Protein AF-A0A6P5JX13-F1 (afdb_monomer_lite)

F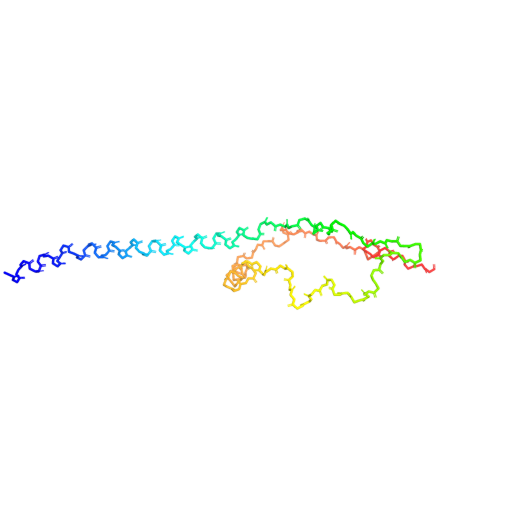oldseek 3Di:
DVVVVVVVVVVVVVVVVVVVVVVVVVVVVVVVVVVVVVQVVQPDDDPDDDDDPQQADDDPVRNSPDPPPPPVVDPVVDPPDDDDPCRDDPNVVVVVVCCVVVPDDPCVVPNDDDDDDVCVVPVDDPPD

Sequence (128 aa):
MEQEKQQLALEREPEKLQEKWELQEKKRLLWELEKRKKNLVCSSYEMTPQDPAGGPKNSYDNYGMDLHSDDSTDDENQPRKPTPAWASGSQLSQAIIRQYYMSPDIDQLFGTIPSQRLEDIFDKSELH

InterPro domains:
  IPR005635 Inner centromere protein, ARK-binding domain [PF03941] (66-122)

pLDDT: mean 75.37, std 16.35, range [45.75, 97.25]

Secondary structure (DSSP, 8-state):
-HHHHHHHHHHHHHHHHHHHHHHHHHHHHHHHHHHHHHHHTTS----SPPPPS-----BTTB-S-------TTS-TTS-SSPPPGGGSHHHHHHHHHHHHHS---HHHHH-PPPPPPHHHHH------

Structure (mmCIF, N/CA/C/O backbone):
data_AF-A0A6P5JX13-F1
#
_entry.id   AF-A0A6P5JX13-F1
#
loop_
_atom_site.group_PDB
_atom_site.id
_atom_site.type_symbol
_atom_site.label_atom_id
_atom_site.label_alt_id
_atom_site.label_comp_id
_atom_site.label_asym_id
_atom_site.label_entity_id
_atom_site.label_seq_id
_atom_site.pdbx_PDB_ins_code
_atom_site.Cartn_x
_atom_site.Cartn_y
_atom_site.Cartn_z
_atom_site.occupancy
_atom_site.B_iso_or_equiv
_atom_site.auth_seq_id
_atom_site.auth_comp_id
_atom_site.auth_asym_id
_atom_site.auth_atom_id
_atom_site.pdbx_PDB_model_num
ATOM 1 N N . MET A 1 1 ? -41.900 19.718 45.915 1.00 62.50 1 MET A N 1
ATOM 2 C CA . MET A 1 1 ? -40.439 19.845 45.707 1.00 62.50 1 MET A CA 1
ATOM 3 C C . MET A 1 1 ? -39.782 18.548 45.238 1.00 62.50 1 MET A C 1
ATOM 5 O O . MET A 1 1 ? -38.996 18.607 44.305 1.00 62.50 1 MET A O 1
ATOM 9 N N . GLU A 1 2 ? -40.070 17.384 45.832 1.00 70.94 2 GLU A N 1
ATOM 10 C CA . GLU A 1 2 ? -39.380 16.132 45.457 1.00 70.94 2 GLU A CA 1
ATOM 11 C C . GLU A 1 2 ? -39.884 15.502 44.145 1.00 70.94 2 GLU A C 1
ATOM 13 O O . GLU A 1 2 ? -39.075 15.118 43.307 1.00 70.94 2 GLU A O 1
ATOM 18 N N . GLN A 1 3 ? -41.199 15.511 43.895 1.00 71.06 3 GLN A N 1
ATOM 19 C CA . GLN A 1 3 ? -41.771 15.071 42.609 1.00 71.06 3 GLN A CA 1
ATOM 20 C C . GLN A 1 3 ? -41.316 15.926 41.417 1.00 71.06 3 GLN A C 1
ATOM 22 O O . GLN A 1 3 ? -41.061 15.401 40.340 1.00 71.06 3 GLN A O 1
ATOM 27 N N . GLU A 1 4 ? -41.169 17.234 41.615 1.00 72.12 4 GLU A N 1
ATOM 28 C CA . GLU A 1 4 ? -40.726 18.178 40.580 1.00 72.12 4 GLU A CA 1
ATOM 29 C C . GLU A 1 4 ? -39.266 17.923 40.170 1.00 72.12 4 GLU A C 1
ATOM 31 O O . GLU A 1 4 ? -38.928 17.944 38.990 1.00 72.12 4 GLU A O 1
ATOM 36 N N . LYS A 1 5 ? -38.402 17.578 41.139 1.00 74.19 5 LYS A N 1
ATOM 37 C CA . LYS A 1 5 ? -37.015 17.172 40.868 1.00 74.19 5 LYS A CA 1
ATOM 38 C C . LYS A 1 5 ? -36.927 15.852 40.102 1.00 74.19 5 LYS A C 1
ATOM 40 O O . LYS A 1 5 ? -36.031 15.705 39.277 1.00 74.19 5 LYS A O 1
ATOM 45 N N . GLN A 1 6 ? -37.827 14.905 40.372 1.00 74.62 6 GLN A N 1
ATOM 46 C CA . GLN A 1 6 ? -37.869 13.624 39.660 1.00 74.62 6 GLN A CA 1
ATOM 47 C C . GLN A 1 6 ? -38.327 13.798 38.204 1.00 74.62 6 GLN A C 1
ATOM 49 O O . GLN A 1 6 ? -37.740 13.188 37.315 1.00 74.62 6 GLN A O 1
ATOM 54 N N . GLN A 1 7 ? -39.302 14.676 37.947 1.00 74.06 7 GLN A N 1
ATOM 55 C CA . GLN A 1 7 ? -39.746 15.003 36.585 1.00 74.06 7 GLN A CA 1
ATOM 56 C C . GLN A 1 7 ? -38.652 15.725 35.784 1.00 74.06 7 GLN A C 1
ATOM 58 O O . GLN A 1 7 ? -38.339 15.317 34.669 1.00 74.06 7 GLN A O 1
ATOM 63 N N . LEU A 1 8 ? -37.977 16.706 36.392 1.00 77.62 8 LEU A N 1
ATOM 64 C CA . LEU A 1 8 ? -36.866 17.424 35.757 1.00 77.62 8 LEU A CA 1
ATOM 65 C C . LEU A 1 8 ? -35.652 16.519 35.472 1.00 77.62 8 LEU A C 1
ATOM 67 O O . LEU A 1 8 ? -34.920 16.727 34.506 1.00 77.62 8 LEU A O 1
ATOM 71 N N . ALA A 1 9 ? -35.401 15.518 36.322 1.00 75.75 9 ALA A N 1
ATOM 72 C CA . ALA A 1 9 ? -34.343 14.539 36.085 1.00 75.75 9 ALA A CA 1
ATOM 73 C C . ALA A 1 9 ? -34.679 13.625 34.900 1.00 75.75 9 ALA A C 1
ATOM 75 O O . ALA A 1 9 ? -33.789 13.319 34.112 1.00 75.75 9 ALA A O 1
ATOM 76 N N . LEU A 1 10 ? -35.952 13.245 34.750 1.00 78.62 10 LEU A N 1
ATOM 77 C CA . LEU A 1 10 ? -36.425 12.394 33.662 1.00 78.62 10 LEU A CA 1
ATOM 78 C C . LEU A 1 10 ? -36.327 13.087 32.294 1.00 78.62 10 LEU A C 1
ATOM 80 O O . LEU A 1 10 ? -35.933 12.442 31.328 1.00 78.62 10 LEU A O 1
ATOM 84 N N . GLU A 1 11 ? -36.609 14.391 32.217 1.00 77.06 11 GLU A N 1
ATOM 85 C CA . GLU A 1 11 ? -36.439 15.182 30.984 1.00 77.06 11 GLU A CA 1
ATOM 86 C C . GLU A 1 11 ? -34.970 15.418 30.606 1.00 77.06 11 GLU A C 1
ATOM 88 O O . GLU A 1 11 ? -34.646 15.512 29.426 1.00 77.06 11 GLU A O 1
ATOM 93 N N . ARG A 1 12 ? -34.053 15.455 31.581 1.00 79.25 12 ARG A N 1
ATOM 94 C CA . ARG A 1 12 ? -32.623 15.708 31.325 1.00 79.25 12 ARG A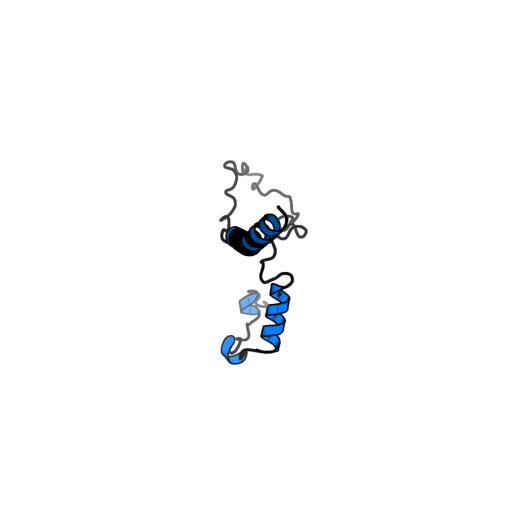 CA 1
ATOM 95 C C . ARG A 1 12 ? -31.855 14.461 30.869 1.00 79.25 12 ARG A C 1
ATOM 97 O O . ARG A 1 12 ? -30.781 14.575 30.283 1.00 79.25 12 ARG A O 1
ATOM 104 N N . GLU A 1 13 ? -32.355 13.262 31.157 1.00 82.44 13 GLU A N 1
ATOM 105 C CA . GLU A 1 13 ? -31.731 12.005 30.722 1.00 82.44 13 GLU A CA 1
ATOM 106 C C . GLU A 1 13 ? -31.657 11.830 29.190 1.00 82.44 13 GLU A C 1
ATOM 108 O O . GLU A 1 13 ? -30.567 11.513 28.702 1.00 82.44 13 GLU A O 1
ATOM 113 N N . PRO A 1 1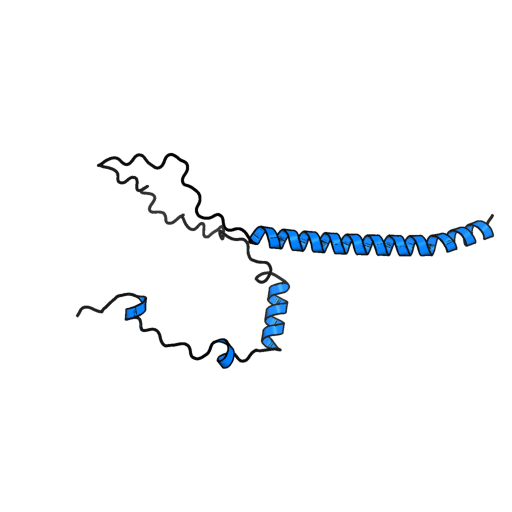4 ? -32.724 12.063 28.398 1.00 80.06 14 PRO A N 1
ATOM 114 C CA . PRO A 1 14 ? -32.629 11.979 26.941 1.00 80.06 14 PRO A CA 1
ATOM 115 C C . PRO A 1 14 ? -31.685 13.037 26.353 1.00 80.06 14 PRO A C 1
ATOM 117 O O . PRO A 1 14 ? -30.915 12.706 25.453 1.00 80.06 14 PRO A O 1
ATOM 120 N N . GLU A 1 15 ? -31.655 14.259 26.901 1.00 83.06 15 GLU A N 1
ATOM 121 C CA . GLU A 1 15 ? -30.715 15.307 26.467 1.00 83.06 15 GLU A CA 1
ATOM 122 C C . GLU A 1 15 ? -29.257 14.893 26.685 1.00 83.06 15 GLU A C 1
ATOM 124 O O . GLU A 1 15 ? -28.444 14.979 25.767 1.00 83.06 15 GLU A O 1
ATOM 129 N N . LYS A 1 16 ? -28.918 14.357 27.866 1.00 85.62 16 LYS A N 1
ATOM 130 C CA . LYS A 1 16 ? -27.558 13.863 28.147 1.00 85.62 16 LYS A CA 1
ATOM 131 C C . LYS A 1 16 ? -27.152 12.721 27.223 1.00 85.62 16 LYS A C 1
ATOM 133 O O . LYS A 1 16 ? -25.986 12.620 26.845 1.00 85.62 16 LYS A O 1
ATOM 138 N N . LEU A 1 17 ? -28.082 11.820 26.902 1.00 82.69 17 LEU A N 1
ATOM 139 C CA . LEU A 1 17 ? -27.817 10.721 25.976 1.00 82.69 17 LEU A CA 1
ATOM 140 C C . LEU A 1 17 ? -27.545 11.259 24.572 1.00 82.69 17 LEU A C 1
ATOM 142 O O . LEU A 1 17 ? -26.583 10.829 23.937 1.00 82.69 17 LEU A O 1
ATOM 146 N N . GLN A 1 18 ? -28.343 12.222 24.120 1.00 85.81 18 GLN A N 1
ATOM 147 C CA . GLN A 1 18 ? -28.198 12.853 22.815 1.00 85.81 18 GLN A CA 1
ATOM 148 C C . GLN A 1 18 ? -26.880 13.632 22.703 1.00 85.81 18 GLN A C 1
ATOM 150 O O . GLN A 1 18 ? -26.121 13.428 21.759 1.00 85.81 18 GLN A O 1
ATOM 155 N N . GLU A 1 19 ? -26.531 14.416 23.720 1.00 89.62 19 GLU A N 1
ATOM 156 C CA . GLU A 1 19 ? -25.275 15.169 23.779 1.00 89.62 19 GLU A CA 1
ATOM 157 C C . GLU A 1 19 ? -24.050 14.234 23.783 1.00 89.62 19 GLU A C 1
ATOM 159 O O . GLU A 1 19 ? -23.034 14.490 23.131 1.00 89.62 19 GLU A O 1
ATOM 164 N N . LYS A 1 20 ? -24.158 13.083 24.457 1.00 88.69 20 LYS A N 1
ATOM 165 C CA . LYS A 1 20 ? -23.112 12.052 24.473 1.00 8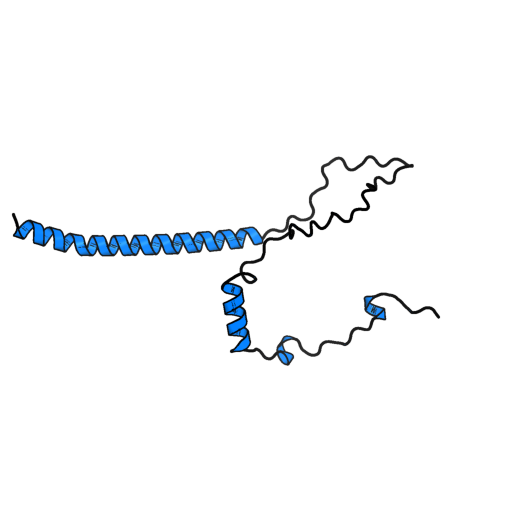8.69 20 LYS A CA 1
ATOM 166 C C . LYS A 1 20 ? -22.946 11.375 23.108 1.00 88.69 20 LYS A C 1
ATOM 168 O O . LYS A 1 20 ? -21.804 11.137 22.703 1.00 88.69 20 LYS A O 1
ATOM 173 N N . TRP A 1 21 ? -24.046 11.102 22.402 1.00 84.75 21 TRP A N 1
ATOM 174 C CA . TRP A 1 21 ? -24.029 10.604 21.022 1.00 84.75 21 TRP A CA 1
ATOM 175 C C . TRP A 1 21 ? -23.374 11.610 20.073 1.00 84.75 21 TRP A C 1
ATOM 177 O O . TRP A 1 21 ? -22.449 11.252 19.348 1.00 84.75 21 TRP A O 1
ATOM 187 N N . GLU A 1 22 ? -23.756 12.885 20.141 1.00 93.00 22 GLU A N 1
ATOM 188 C CA . GLU A 1 22 ? -23.160 13.945 19.320 1.00 93.00 22 GLU A CA 1
ATOM 189 C C . GLU A 1 22 ? -21.660 14.121 19.583 1.00 93.00 22 GLU A C 1
ATOM 191 O O . GLU A 1 22 ? -20.870 14.315 18.653 1.00 93.00 22 GLU A O 1
ATOM 196 N N . LEU A 1 23 ? -21.233 14.030 20.846 1.00 90.88 23 LEU A N 1
ATOM 197 C CA . LEU A 1 23 ? -19.821 14.112 21.210 1.00 90.88 23 LEU A CA 1
ATOM 198 C C . LEU A 1 23 ? -19.025 12.927 20.645 1.00 90.88 23 LEU A C 1
ATOM 200 O O . LEU A 1 23 ? -17.882 13.093 20.208 1.00 90.88 23 LEU A O 1
ATOM 204 N N . GLN A 1 24 ? -19.618 11.733 20.650 1.00 88.56 24 GLN A N 1
ATOM 205 C CA . GLN A 1 24 ? -19.021 10.537 20.064 1.00 88.56 24 GLN A CA 1
ATOM 206 C C . GLN A 1 24 ? -18.911 10.661 18.538 1.00 88.56 24 GLN A C 1
ATOM 208 O O . GLN A 1 24 ? -17.846 10.378 17.984 1.00 88.56 24 GLN A O 1
ATOM 213 N N . GLU A 1 25 ? -19.956 11.159 17.877 1.00 94.31 25 GLU A N 1
ATOM 214 C CA . GLU A 1 25 ? -19.983 11.432 16.436 1.00 94.31 25 GLU A CA 1
ATOM 215 C C . GLU A 1 25 ? -18.905 12.460 16.053 1.00 94.31 25 GLU A C 1
ATOM 217 O O . GLU A 1 25 ? -18.096 12.223 15.155 1.00 94.31 25 GLU A O 1
ATOM 222 N N . LYS A 1 26 ? -18.801 13.568 16.802 1.00 92.81 26 LYS A N 1
ATOM 223 C CA . LYS A 1 26 ? -17.762 14.594 16.605 1.00 92.81 26 LYS A CA 1
ATOM 224 C C . LYS A 1 26 ? -16.357 14.022 16.748 1.00 92.81 26 LYS A C 1
ATOM 226 O O . LYS A 1 26 ? -15.501 14.310 15.915 1.00 92.81 26 LYS A O 1
ATOM 231 N N . LYS A 1 27 ? -16.106 13.195 17.769 1.00 91.19 27 LYS A N 1
ATOM 232 C CA . LYS A 1 27 ? -14.803 12.531 17.953 1.00 91.19 27 LYS A CA 1
ATOM 233 C C . LYS A 1 27 ? -14.472 11.603 16.786 1.00 91.19 27 LYS A C 1
ATOM 235 O O . LYS A 1 27 ? -13.332 11.599 16.322 1.00 91.19 27 LYS A O 1
ATOM 240 N N . ARG A 1 28 ? -15.460 10.854 16.291 1.00 92.44 28 ARG A N 1
ATOM 241 C CA . ARG A 1 28 ? -15.308 9.973 15.126 1.00 92.44 28 ARG A CA 1
ATOM 242 C C . ARG A 1 28 ? -14.957 10.769 13.867 1.00 92.44 28 ARG A C 1
ATOM 244 O O . ARG A 1 28 ? -13.989 10.427 13.193 1.00 92.44 28 ARG A O 1
ATOM 251 N N . LEU A 1 29 ? -15.687 11.850 13.593 1.00 94.62 29 LEU A N 1
ATOM 252 C CA . LEU A 1 29 ? -15.436 12.729 12.446 1.00 94.62 29 LEU A CA 1
ATOM 253 C C . LEU A 1 29 ? -14.062 13.404 12.526 1.00 94.62 29 LEU A C 1
ATOM 255 O O . LEU A 1 29 ? -13.360 13.492 11.520 1.00 94.62 29 LEU A O 1
ATOM 259 N N . LEU A 1 30 ? -13.648 13.841 13.720 1.00 93.44 30 LEU A N 1
ATOM 260 C CA . LEU A 1 30 ? -12.334 14.448 13.938 1.00 93.44 30 LEU A CA 1
ATOM 261 C C . LEU A 1 30 ? -11.203 13.459 13.620 1.00 93.44 30 LEU A C 1
ATOM 263 O O . LEU A 1 30 ? -10.260 13.795 12.905 1.00 93.44 30 LEU A O 1
ATOM 267 N N . TRP A 1 31 ? -11.334 12.220 14.099 1.00 88.69 31 TRP A N 1
ATOM 268 C CA . TRP A 1 31 ? -10.375 11.150 13.833 1.00 88.69 31 TRP A CA 1
ATOM 269 C C . TRP A 1 31 ? -10.278 10.822 12.336 1.00 88.69 31 TRP A C 1
ATOM 271 O O . TRP A 1 31 ? -9.187 10.632 11.797 1.00 88.69 31 TRP A O 1
ATOM 281 N N . GLU A 1 32 ? -11.411 10.811 11.635 1.00 88.56 32 GLU A N 1
ATOM 282 C CA . GLU A 1 32 ? -11.472 10.543 10.197 1.00 88.56 32 GLU A CA 1
ATOM 283 C C . GLU A 1 32 ? -10.870 11.688 9.361 1.00 88.56 32 GLU A C 1
ATOM 285 O O . GLU A 1 32 ? -10.149 11.444 8.388 1.00 88.56 32 GLU A O 1
ATOM 290 N N . LEU A 1 33 ? -11.086 12.942 9.778 1.00 85.38 33 LEU A N 1
ATOM 291 C CA . LEU A 1 33 ? -10.444 14.122 9.196 1.00 85.38 33 LEU A CA 1
ATOM 292 C C . LEU A 1 33 ? -8.921 14.070 9.367 1.00 85.38 33 LEU A C 1
ATOM 294 O O . LEU A 1 33 ? -8.181 14.347 8.422 1.00 85.38 33 LEU A O 1
ATOM 298 N N . GLU A 1 34 ? -8.446 13.694 10.553 1.00 78.56 34 GLU A N 1
ATOM 299 C CA . GLU A 1 34 ? -7.017 13.600 10.840 1.00 78.56 34 GLU A CA 1
ATOM 300 C C . GLU A 1 34 ? -6.348 12.465 10.055 1.00 78.56 34 GLU A C 1
ATOM 302 O O . GLU A 1 34 ? -5.269 12.649 9.485 1.00 78.56 34 GLU A O 1
ATOM 307 N N . LYS A 1 35 ? -7.032 11.323 9.920 1.00 76.44 35 LYS A N 1
ATOM 308 C CA . LYS A 1 35 ? -6.617 10.228 9.036 1.00 76.44 35 LYS A CA 1
ATOM 309 C C . LYS A 1 35 ? -6.514 10.693 7.578 1.00 76.44 35 LYS A C 1
ATOM 311 O O . LYS A 1 35 ? -5.521 10.405 6.912 1.00 76.44 35 LYS A O 1
ATOM 316 N N . ARG A 1 36 ? -7.503 11.450 7.085 1.00 70.06 36 ARG A N 1
ATOM 317 C CA . ARG A 1 36 ? -7.504 12.000 5.718 1.00 70.06 36 ARG A CA 1
ATOM 318 C C . ARG A 1 36 ? -6.370 13.012 5.508 1.00 70.06 36 ARG A C 1
ATOM 320 O O . ARG A 1 36 ? -5.704 12.946 4.479 1.00 70.06 36 ARG A O 1
ATOM 327 N N . LYS A 1 37 ? -6.096 13.888 6.483 1.00 68.69 37 LYS A N 1
ATOM 328 C CA . LYS A 1 37 ? -4.954 14.822 6.440 1.00 68.69 37 LYS A CA 1
ATOM 329 C C . LYS A 1 37 ? -3.613 14.093 6.360 1.00 68.69 37 LYS A C 1
ATOM 331 O O . LYS A 1 37 ? -2.803 14.448 5.513 1.00 68.69 37 LYS A O 1
ATOM 336 N N . LYS A 1 38 ? -3.395 13.051 7.170 1.00 63.81 38 LYS A N 1
ATOM 337 C CA . LYS A 1 38 ? -2.158 12.245 7.118 1.00 63.81 38 LYS A CA 1
ATOM 338 C C . LYS A 1 38 ? -1.946 11.578 5.755 1.00 63.81 38 LYS A C 1
ATOM 340 O O . LYS A 1 38 ? -0.819 11.522 5.283 1.00 63.81 38 LYS A O 1
ATOM 345 N N . ASN A 1 39 ? -3.021 11.145 5.093 1.00 61.53 39 ASN A N 1
ATOM 346 C CA . ASN A 1 39 ? -2.937 10.587 3.740 1.00 61.53 39 ASN A CA 1
ATOM 347 C C . ASN A 1 39 ? -2.610 11.646 2.664 1.00 61.53 39 ASN A C 1
ATOM 349 O O . ASN A 1 39 ? -1.878 11.344 1.729 1.00 61.53 39 ASN A O 1
ATOM 353 N N . LEU A 1 40 ? -3.110 12.882 2.795 1.00 59.31 40 LEU A N 1
ATOM 354 C CA . LEU A 1 40 ? -2.843 13.982 1.851 1.00 59.31 40 LEU A CA 1
ATOM 355 C C . LEU A 1 40 ? -1.378 14.449 1.855 1.00 59.31 40 LEU A C 1
ATOM 357 O O . LEU A 1 40 ? -0.855 14.802 0.802 1.00 59.31 40 LEU A O 1
ATOM 361 N N . VAL A 1 41 ? -0.701 14.399 3.007 1.00 57.03 41 VAL A N 1
ATOM 362 C CA . VAL A 1 41 ? 0.721 14.784 3.147 1.00 57.03 41 VAL A CA 1
ATOM 363 C C . VAL A 1 41 ? 1.659 13.870 2.336 1.00 57.03 41 VAL A C 1
ATOM 365 O O . VAL A 1 41 ? 2.781 14.252 2.032 1.00 57.03 41 VAL A O 1
ATOM 368 N N . CYS A 1 42 ? 1.195 12.691 1.911 1.00 51.41 42 CYS A N 1
ATOM 369 C CA . CYS A 1 42 ? 1.969 11.735 1.113 1.00 51.41 42 CYS A CA 1
ATOM 370 C C . CYS A 1 42 ? 1.733 11.865 -0.412 1.00 51.41 42 CYS A C 1
ATOM 372 O O . CYS A 1 42 ? 2.227 11.047 -1.182 1.00 51.41 42 CYS A O 1
ATOM 374 N N . SER A 1 43 ? 0.964 12.863 -0.873 1.00 52.12 43 SER A N 1
ATOM 375 C CA . SER A 1 43 ? 0.571 12.980 -2.290 1.00 52.12 43 SER A CA 1
ATOM 376 C C . SER A 1 43 ? 1.461 13.897 -3.140 1.00 52.12 43 SER A C 1
ATOM 378 O O . SER A 1 43 ? 1.228 13.989 -4.346 1.00 52.12 43 SER A O 1
ATOM 380 N N . SER A 1 44 ? 2.448 14.586 -2.566 1.00 54.88 44 SER A N 1
ATOM 381 C CA . SER A 1 44 ? 3.309 15.504 -3.322 1.00 54.88 44 SER A CA 1
ATOM 382 C C . SER A 1 44 ? 4.773 15.097 -3.233 1.00 54.88 44 SER A C 1
ATOM 384 O O . SER A 1 44 ? 5.379 15.148 -2.166 1.00 54.88 44 SER A O 1
ATOM 386 N N . TYR A 1 45 ? 5.330 14.725 -4.381 1.00 57.22 45 TYR A N 1
ATOM 387 C CA . TYR A 1 45 ? 6.767 14.712 -4.609 1.00 57.22 45 TYR A CA 1
ATOM 388 C C . TYR A 1 45 ? 7.226 16.137 -4.904 1.00 57.22 45 TYR A C 1
ATOM 390 O O . TYR A 1 45 ? 6.655 16.799 -5.772 1.00 57.22 45 TYR A O 1
ATOM 398 N N . GLU A 1 46 ? 8.259 16.597 -4.208 1.00 54.53 46 GLU A N 1
ATOM 399 C CA . GLU A 1 46 ? 9.028 17.755 -4.648 1.00 54.53 46 GLU A CA 1
ATOM 400 C C . GLU A 1 46 ? 9.873 17.284 -5.841 1.00 54.53 46 GLU A C 1
ATOM 402 O O . GLU A 1 46 ? 10.704 16.382 -5.715 1.00 54.53 46 GLU A O 1
ATOM 407 N N . MET A 1 47 ? 9.572 17.794 -7.037 1.00 57.00 47 MET A N 1
ATOM 408 C CA . MET A 1 47 ? 10.381 17.529 -8.227 1.00 57.00 47 MET A CA 1
ATOM 409 C C . MET A 1 47 ? 11.713 18.227 -8.010 1.00 57.00 47 MET A C 1
ATOM 411 O O . MET A 1 47 ? 11.704 19.447 -8.057 1.00 57.00 47 MET A O 1
ATOM 415 N N . THR A 1 48 ? 12.770 17.451 -7.738 1.00 60.41 48 THR A N 1
ATOM 416 C CA . THR A 1 48 ? 14.192 17.833 -7.613 1.00 60.41 48 THR A CA 1
ATOM 417 C C . THR A 1 48 ? 14.427 19.182 -6.918 1.00 60.41 48 THR A C 1
ATOM 419 O O . THR A 1 48 ? 14.105 20.208 -7.516 1.00 60.41 48 THR A O 1
ATOM 422 N N . PRO A 1 49 ? 15.043 19.238 -5.717 1.00 52.25 49 PRO A N 1
ATOM 423 C CA . PRO A 1 49 ? 15.402 20.514 -5.099 1.00 52.25 49 PRO A CA 1
ATOM 424 C C . PRO A 1 49 ? 16.069 21.405 -6.149 1.00 52.25 49 PRO A C 1
ATOM 426 O O . PRO A 1 49 ? 17.059 20.995 -6.752 1.00 52.25 49 PRO A O 1
ATOM 429 N N . GLN A 1 50 ? 15.475 22.562 -6.458 1.00 52.03 50 GLN A N 1
ATOM 430 C CA . GLN A 1 50 ? 16.132 23.506 -7.351 1.00 52.03 50 GLN A CA 1
ATOM 431 C C . GLN A 1 50 ? 17.445 23.868 -6.673 1.00 52.03 50 GLN A C 1
ATOM 433 O O . GLN A 1 50 ? 17.421 24.384 -5.552 1.00 52.03 50 GLN A O 1
ATOM 438 N N . ASP A 1 51 ? 18.565 23.559 -7.331 1.00 50.12 51 ASP A N 1
ATOM 439 C CA . ASP A 1 51 ? 19.879 23.967 -6.856 1.00 50.12 51 ASP A CA 1
ATOM 440 C C . ASP A 1 51 ? 19.794 25.448 -6.465 1.00 50.12 51 ASP A C 1
ATOM 442 O O . ASP A 1 51 ? 19.268 26.252 -7.252 1.00 50.12 51 ASP A O 1
ATOM 446 N N . PRO A 1 52 ? 20.237 25.834 -5.253 1.00 52.66 52 PRO A N 1
ATOM 447 C CA . PRO A 1 52 ? 20.232 27.232 -4.861 1.00 52.66 52 PRO A CA 1
ATOM 448 C C . PRO A 1 52 ? 20.937 28.017 -5.964 1.00 52.66 52 PRO A C 1
ATOM 450 O O . PRO A 1 52 ? 22.039 27.655 -6.376 1.00 52.66 52 PRO A O 1
ATOM 453 N N . ALA A 1 53 ? 20.262 29.039 -6.497 1.00 45.75 53 ALA A N 1
ATOM 454 C CA . ALA A 1 53 ? 20.727 29.820 -7.637 1.00 45.75 53 ALA A CA 1
ATOM 455 C C . ALA A 1 53 ? 22.128 30.395 -7.355 1.00 45.75 53 ALA A C 1
ATOM 457 O O . ALA A 1 53 ? 22.276 31.442 -6.727 1.00 45.75 53 ALA A O 1
ATOM 458 N N . GLY A 1 54 ? 23.157 29.659 -7.775 1.00 53.28 54 GLY A N 1
ATOM 459 C CA . GLY A 1 54 ? 24.532 29.875 -7.336 1.00 53.28 54 GLY A CA 1
ATOM 460 C C . GLY A 1 54 ? 25.352 28.587 -7.270 1.00 53.28 54 GLY A C 1
ATOM 461 O O . GLY A 1 54 ? 26.108 28.413 -6.317 1.00 53.28 54 GLY A O 1
ATOM 462 N N . GLY A 1 55 ? 25.198 27.695 -8.260 1.00 53.97 55 GLY A N 1
ATOM 463 C CA . GLY A 1 55 ? 26.010 26.482 -8.386 1.00 53.97 55 GLY A CA 1
ATOM 464 C C . GLY A 1 55 ? 27.521 26.766 -8.315 1.00 53.97 55 GLY A C 1
ATOM 465 O O . GLY A 1 55 ? 27.951 27.909 -8.534 1.00 53.97 55 GLY A O 1
ATOM 466 N N . PRO A 1 56 ? 28.341 25.755 -7.978 1.00 54.81 56 PRO A N 1
ATOM 467 C CA . PRO A 1 56 ? 29.766 25.939 -7.739 1.00 54.81 56 PRO A CA 1
ATOM 468 C C . PRO A 1 56 ? 30.444 26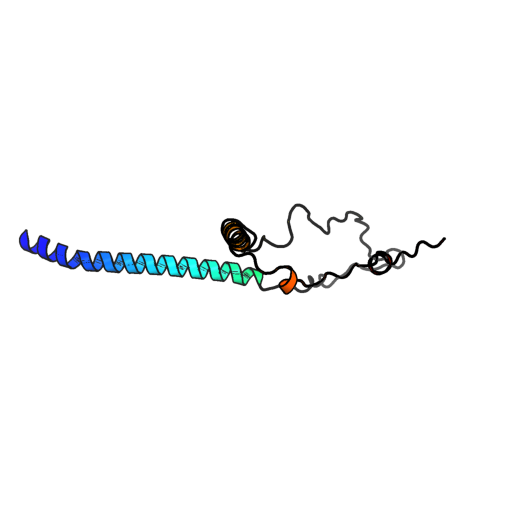.612 -8.940 1.00 54.81 56 PRO A C 1
ATOM 470 O O . PRO A 1 56 ? 30.182 26.301 -10.101 1.00 54.81 56 PRO A O 1
ATOM 473 N N . LYS A 1 57 ? 31.307 27.594 -8.662 1.00 55.56 57 LYS A N 1
ATOM 474 C CA . LYS A 1 57 ? 32.084 28.288 -9.696 1.00 55.56 57 LYS A CA 1
ATOM 475 C C . LYS A 1 57 ? 33.128 27.325 -10.254 1.00 55.56 57 LYS A C 1
ATOM 477 O O . LYS A 1 57 ? 34.194 27.158 -9.668 1.00 55.56 57 LYS A O 1
ATOM 482 N N . ASN A 1 58 ? 32.807 26.710 -11.384 1.00 52.66 58 ASN A N 1
ATOM 483 C CA . ASN A 1 58 ? 33.704 25.816 -12.107 1.00 52.66 58 ASN A CA 1
ATOM 484 C C . ASN A 1 58 ? 34.941 26.599 -12.581 1.00 52.66 58 ASN A C 1
ATOM 486 O O . ASN A 1 58 ? 34.818 27.583 -13.312 1.00 52.66 58 ASN A O 1
ATOM 490 N N . SER A 1 59 ? 36.129 26.178 -12.147 1.00 57.47 59 SER A N 1
ATOM 491 C CA . SER A 1 59 ? 37.420 26.653 -12.662 1.00 57.47 59 SER A CA 1
ATOM 492 C C . SER A 1 59 ? 37.963 25.608 -13.638 1.00 57.47 59 SER A C 1
ATOM 494 O O . SER A 1 59 ? 37.651 24.431 -13.493 1.00 57.47 59 SER A O 1
ATOM 496 N N . TYR A 1 60 ? 38.798 25.992 -14.606 1.00 59.41 60 TYR A N 1
ATOM 497 C CA . TYR A 1 60 ? 39.421 25.034 -15.537 1.00 59.41 60 TYR A CA 1
ATOM 498 C C . TYR A 1 60 ? 40.213 23.921 -14.823 1.00 59.41 60 TYR A C 1
ATOM 500 O O . TYR A 1 60 ? 40.295 22.814 -15.343 1.00 59.41 60 TYR A O 1
ATOM 508 N N . ASP A 1 61 ? 40.714 24.195 -13.614 1.00 59.84 61 ASP A N 1
ATOM 509 C CA . ASP A 1 61 ? 41.454 23.233 -12.783 1.00 59.84 61 ASP A CA 1
ATOM 510 C C . ASP A 1 61 ? 40.591 22.519 -11.732 1.00 59.84 61 ASP A C 1
ATOM 512 O O . ASP A 1 61 ? 41.086 21.674 -10.990 1.00 59.84 61 ASP A O 1
ATOM 516 N N . ASN A 1 62 ? 39.304 22.854 -11.628 1.00 57.94 62 ASN A N 1
ATOM 517 C CA . ASN A 1 62 ? 38.403 22.208 -10.685 1.00 57.94 62 ASN A CA 1
ATOM 518 C C . ASN A 1 62 ? 37.024 22.067 -11.318 1.00 57.94 62 ASN A C 1
ATOM 520 O O . ASN A 1 62 ? 36.283 23.048 -11.422 1.00 57.94 62 ASN A O 1
ATOM 524 N N . TYR A 1 63 ? 36.672 20.834 -11.686 1.00 58.94 63 TYR A N 1
ATOM 525 C CA . TYR A 1 63 ? 35.408 20.456 -12.328 1.00 58.94 63 TYR A CA 1
ATOM 526 C C . TYR A 1 63 ? 34.152 20.725 -11.476 1.00 58.94 63 TYR A C 1
ATOM 528 O O . TYR A 1 63 ? 33.104 20.157 -11.755 1.00 58.94 63 TYR A O 1
ATOM 536 N N . GLY A 1 64 ? 34.232 21.538 -10.417 1.00 56.56 64 GLY A N 1
ATOM 537 C CA . GLY A 1 64 ? 33.120 21.824 -9.508 1.00 56.56 64 GLY A CA 1
ATOM 538 C C . GLY A 1 64 ? 32.584 20.585 -8.791 1.00 56.56 64 GLY A C 1
ATOM 539 O O . GLY A 1 64 ? 31.593 20.685 -8.076 1.00 56.56 64 GLY A O 1
ATOM 540 N N . MET A 1 65 ? 33.237 19.437 -8.983 1.00 59.50 65 MET A N 1
ATOM 541 C CA . MET A 1 65 ? 32.909 18.179 -8.349 1.00 59.50 65 MET A CA 1
ATOM 542 C C . MET A 1 65 ? 33.467 18.250 -6.944 1.00 59.50 65 MET A C 1
ATOM 544 O O . MET A 1 65 ? 34.675 18.146 -6.728 1.00 59.50 65 MET A O 1
ATOM 548 N N . ASP A 1 66 ? 32.568 18.515 -6.012 1.00 57.38 66 ASP A N 1
ATOM 549 C CA . ASP A 1 66 ? 32.817 18.328 -4.603 1.00 57.38 66 ASP A CA 1
ATOM 550 C C . ASP A 1 66 ? 33.425 16.928 -4.388 1.00 57.38 66 ASP A C 1
ATOM 552 O O . ASP A 1 66 ? 32.828 15.912 -4.739 1.00 57.38 66 ASP A O 1
ATOM 556 N N . LEU A 1 67 ? 34.670 16.884 -3.902 1.00 57.47 67 LEU A N 1
ATOM 557 C CA . LEU A 1 67 ? 35.454 15.660 -3.688 1.00 57.47 67 LEU A CA 1
ATOM 558 C C . LEU A 1 67 ? 35.058 14.942 -2.392 1.00 57.47 67 LEU A C 1
ATOM 560 O O . LEU A 1 67 ? 35.815 14.114 -1.877 1.00 57.47 67 LEU A O 1
ATOM 564 N N . HIS A 1 68 ? 33.886 15.242 -1.842 1.00 52.78 68 HIS A N 1
ATOM 565 C CA . HIS A 1 68 ? 33.257 14.385 -0.857 1.00 52.78 68 HIS A CA 1
ATOM 566 C C . HIS A 1 68 ? 32.803 13.096 -1.559 1.00 52.78 68 HIS A C 1
ATOM 568 O O . HIS A 1 68 ? 31.658 12.935 -1.951 1.00 52.78 68 HIS A O 1
ATOM 574 N N . SER A 1 69 ? 33.743 12.155 -1.712 1.00 51.78 69 SER A N 1
ATOM 575 C CA . SER A 1 69 ? 33.511 10.767 -2.141 1.00 51.78 69 SER A CA 1
ATOM 576 C C . SER A 1 69 ? 32.739 9.942 -1.109 1.00 51.78 69 SER A C 1
ATOM 578 O O . SER A 1 69 ? 32.730 8.714 -1.184 1.00 51.78 69 SER A O 1
ATOM 580 N N . ASP A 1 70 ? 32.191 10.595 -0.091 1.00 55.66 70 ASP A N 1
ATOM 581 C CA . ASP A 1 70 ? 31.281 9.953 0.824 1.00 55.66 70 ASP A CA 1
ATOM 582 C C . ASP A 1 70 ? 29.914 10.001 0.149 1.00 55.66 70 ASP A C 1
ATOM 584 O O . ASP A 1 70 ? 29.329 11.063 -0.047 1.00 55.66 70 ASP A O 1
ATOM 588 N N . ASP A 1 71 ? 29.445 8.830 -0.258 1.00 55.38 71 ASP A N 1
ATOM 589 C CA . ASP A 1 71 ? 28.102 8.509 -0.741 1.00 55.38 71 ASP A CA 1
ATOM 590 C C . ASP A 1 71 ? 27.025 8.784 0.337 1.00 55.38 71 ASP A C 1
ATOM 592 O O . ASP A 1 71 ? 26.009 8.113 0.459 1.00 55.38 71 ASP A O 1
ATOM 596 N N . SER A 1 72 ? 27.199 9.832 1.139 1.00 51.31 72 SER A N 1
ATOM 597 C CA . SER A 1 72 ? 26.213 10.370 2.071 1.00 51.31 72 SER A CA 1
ATOM 598 C C . SER A 1 72 ? 25.119 11.154 1.325 1.00 51.31 72 SER A C 1
ATOM 600 O O . SER A 1 72 ? 24.526 12.090 1.857 1.00 51.31 72 SER A O 1
ATOM 602 N N . THR A 1 73 ? 24.813 10.766 0.079 1.00 54.88 73 THR A N 1
ATOM 603 C CA . THR A 1 73 ? 23.540 11.133 -0.561 1.00 54.88 73 THR A CA 1
ATOM 604 C C . THR A 1 73 ? 22.422 10.160 -0.206 1.00 54.88 73 THR A C 1
ATOM 606 O O . THR A 1 73 ? 21.258 10.484 -0.463 1.00 54.88 73 THR A O 1
ATOM 609 N N . ASP A 1 74 ? 22.733 9.024 0.426 1.00 56.09 74 ASP A N 1
ATOM 610 C CA . ASP A 1 74 ? 21.752 8.231 1.159 1.00 56.09 74 ASP A CA 1
ATOM 611 C C . ASP A 1 74 ? 22.010 8.337 2.663 1.00 56.09 74 ASP A C 1
ATOM 613 O O . ASP A 1 74 ? 22.917 7.720 3.218 1.00 56.09 74 ASP A O 1
ATOM 617 N N . ASP A 1 75 ? 21.221 9.167 3.349 1.00 58.19 75 ASP A N 1
ATOM 618 C CA . ASP A 1 75 ? 21.141 9.096 4.805 1.00 58.19 75 ASP A CA 1
ATOM 619 C C . ASP A 1 75 ? 20.416 7.789 5.165 1.00 58.19 75 ASP A C 1
ATOM 621 O O . ASP A 1 75 ? 19.204 7.761 5.368 1.00 58.19 75 ASP A O 1
ATOM 625 N N . GLU A 1 76 ? 21.168 6.687 5.210 1.00 59.94 76 GLU A N 1
ATOM 626 C CA . GLU A 1 76 ? 20.713 5.338 5.592 1.00 59.94 76 GLU A CA 1
ATOM 627 C C . GLU A 1 76 ? 19.984 5.323 6.949 1.00 59.94 76 GLU A C 1
ATOM 629 O O . GLU A 1 76 ? 19.168 4.444 7.234 1.00 59.94 76 GLU A O 1
ATOM 634 N N . ASN A 1 77 ? 20.253 6.316 7.804 1.00 59.31 77 ASN A N 1
ATOM 635 C CA . ASN A 1 77 ? 19.621 6.449 9.114 1.00 59.31 77 ASN A CA 1
ATOM 636 C C . ASN A 1 77 ? 18.300 7.234 9.068 1.00 59.31 77 ASN A C 1
ATOM 638 O O . ASN A 1 77 ? 17.541 7.213 10.042 1.00 59.31 77 ASN A O 1
ATOM 642 N N . GLN A 1 78 ? 17.997 7.906 7.954 1.00 57.19 78 GLN A N 1
ATOM 643 C CA . GLN A 1 78 ? 16.757 8.642 7.720 1.00 57.19 78 GLN A CA 1
ATOM 644 C C . GLN A 1 78 ? 16.162 8.242 6.366 1.00 57.19 78 GLN A C 1
ATOM 646 O O . GLN A 1 78 ? 16.405 8.917 5.361 1.00 57.19 78 GLN A O 1
ATOM 651 N N . PRO A 1 79 ? 15.320 7.189 6.310 1.00 61.78 79 PRO A N 1
ATOM 652 C CA . PRO A 1 79 ? 14.616 6.853 5.082 1.00 61.78 79 PRO A CA 1
ATOM 653 C C . PRO A 1 79 ? 13.892 8.102 4.575 1.00 61.78 79 PRO A C 1
ATOM 655 O O . PRO A 1 79 ? 13.010 8.638 5.248 1.00 61.78 79 PRO A O 1
ATOM 658 N N . ARG A 1 80 ? 14.277 8.570 3.378 1.00 68.62 80 ARG A N 1
ATOM 659 C CA . ARG A 1 80 ? 13.861 9.874 2.819 1.00 68.62 80 ARG A CA 1
ATOM 660 C C . ARG A 1 80 ? 12.339 10.044 2.725 1.00 68.62 80 ARG A C 1
ATOM 662 O O . ARG A 1 80 ? 11.849 11.150 2.513 1.00 68.62 80 ARG A O 1
ATOM 669 N N . LYS A 1 81 ? 11.575 8.951 2.852 1.00 72.25 81 LYS A N 1
ATOM 670 C CA . LYS A 1 81 ? 10.110 8.935 2.852 1.00 72.25 81 LYS A CA 1
ATOM 671 C C . LYS A 1 81 ? 9.583 8.256 4.119 1.00 72.25 81 LYS A C 1
ATOM 673 O O . LYS A 1 81 ? 10.028 7.152 4.437 1.00 72.25 81 LYS A O 1
ATOM 678 N N . PRO A 1 82 ? 8.587 8.851 4.802 1.00 80.06 82 PRO A N 1
ATOM 679 C CA . PRO A 1 82 ? 7.930 8.189 5.920 1.00 80.06 82 PRO A CA 1
ATOM 680 C C . PRO A 1 82 ? 7.251 6.900 5.442 1.00 80.06 82 PRO A C 1
ATOM 682 O O . PRO A 1 82 ? 6.710 6.844 4.334 1.00 80.06 82 PRO A O 1
ATOM 685 N N . THR A 1 83 ? 7.245 5.869 6.288 1.00 83.25 83 THR A N 1
ATOM 686 C CA . THR A 1 83 ? 6.566 4.605 5.985 1.00 83.25 83 THR A CA 1
ATOM 687 C C . THR A 1 83 ? 5.088 4.869 5.672 1.00 83.25 83 THR A C 1
ATOM 689 O O . THR A 1 83 ? 4.388 5.473 6.494 1.00 83.25 83 THR A O 1
ATOM 692 N N . PRO A 1 84 ? 4.573 4.428 4.511 1.00 88.25 84 PRO A N 1
ATOM 693 C CA . PRO A 1 84 ? 3.182 4.663 4.161 1.00 88.25 84 PRO A CA 1
ATOM 694 C C . PRO A 1 84 ? 2.246 3.897 5.101 1.00 88.25 84 PRO A C 1
ATOM 696 O O . PRO A 1 84 ? 2.591 2.855 5.661 1.00 88.25 84 PRO A O 1
ATOM 699 N N . ALA A 1 85 ? 1.017 4.394 5.248 1.00 89.44 85 ALA A N 1
ATOM 700 C CA . ALA A 1 85 ? 0.072 3.865 6.230 1.00 89.44 85 ALA A CA 1
ATOM 701 C C . ALA A 1 85 ? -0.252 2.371 6.025 1.00 89.44 85 ALA A C 1
ATOM 703 O O . ALA A 1 85 ? -0.406 1.651 7.009 1.00 89.44 85 ALA A O 1
ATOM 704 N N . TRP A 1 86 ? -0.295 1.895 4.774 1.00 94.00 86 TRP A N 1
ATOM 705 C CA . TRP A 1 86 ? -0.544 0.483 4.451 1.00 94.00 86 TRP A CA 1
ATOM 706 C C . TRP A 1 86 ? 0.616 -0.440 4.854 1.00 94.00 86 TRP A C 1
ATOM 708 O O . TRP A 1 86 ? 0.392 -1.620 5.105 1.00 94.00 86 TRP A O 1
ATOM 718 N N . ALA A 1 87 ? 1.836 0.097 4.946 1.00 92.62 87 ALA A N 1
ATOM 719 C CA . ALA A 1 87 ? 3.053 -0.648 5.260 1.00 92.62 87 ALA A CA 1
ATOM 720 C C . ALA A 1 87 ? 3.415 -0.602 6.755 1.00 92.62 87 ALA A C 1
ATOM 722 O O . ALA A 1 87 ? 4.525 -0.973 7.126 1.00 92.62 87 ALA A O 1
ATOM 723 N N . SER A 1 88 ? 2.511 -0.139 7.629 1.00 91.25 88 SER A N 1
ATOM 724 C CA . SER A 1 88 ? 2.771 -0.063 9.071 1.00 91.25 88 SER A CA 1
ATOM 725 C C . SER A 1 88 ? 1.619 -0.588 9.934 1.00 91.25 88 SER A C 1
ATOM 727 O O . SER A 1 88 ? 0.435 -0.483 9.598 1.00 91.25 88 SER A O 1
ATOM 729 N N . GLY A 1 89 ? 1.990 -1.152 11.087 1.00 94.44 89 GLY A N 1
ATOM 730 C CA . GLY A 1 89 ? 1.082 -1.508 12.176 1.00 94.44 89 GLY A CA 1
ATOM 731 C C . GLY A 1 89 ? -0.098 -2.393 11.760 1.00 94.44 89 GLY A C 1
ATOM 732 O O . GLY A 1 89 ? 0.067 -3.452 11.156 1.00 94.44 89 GLY A O 1
ATOM 733 N N . SER A 1 90 ? -1.305 -1.959 12.129 1.00 95.44 90 SER A N 1
ATOM 734 C CA . SER A 1 90 ? -2.539 -2.734 11.965 1.00 95.44 90 SER A CA 1
ATOM 735 C C . SER A 1 90 ? -3.024 -2.852 10.521 1.00 95.44 90 SER A C 1
ATOM 737 O O . SER A 1 90 ? -3.720 -3.811 10.197 1.00 95.44 90 SER A O 1
ATOM 739 N N . GLN A 1 91 ? -2.682 -1.903 9.645 1.00 95.19 91 GLN A N 1
ATOM 740 C CA . GLN A 1 91 ? -3.106 -1.969 8.243 1.00 95.19 91 GLN A CA 1
ATOM 741 C C . GLN A 1 91 ? -2.364 -3.082 7.508 1.00 95.19 91 GLN A C 1
ATOM 743 O O . GLN A 1 91 ? -2.993 -3.877 6.812 1.00 95.19 91 GLN A O 1
ATOM 748 N N . LEU A 1 92 ? -1.052 -3.187 7.739 1.00 97.06 92 LEU A N 1
ATOM 749 C CA . LEU A 1 92 ? -0.233 -4.259 7.184 1.00 97.06 92 LEU A CA 1
ATOM 750 C C . LEU A 1 92 ? -0.699 -5.630 7.687 1.00 97.06 92 LEU A C 1
ATOM 752 O O . LEU A 1 92 ? -0.890 -6.545 6.890 1.00 97.06 92 LEU A O 1
ATOM 756 N N . SER A 1 93 ? -0.938 -5.772 8.996 1.00 97.19 93 SER A N 1
ATOM 757 C CA . SER A 1 93 ? -1.359 -7.061 9.559 1.00 97.19 93 SER A CA 1
ATOM 758 C C . SER A 1 93 ? -2.716 -7.519 9.018 1.00 97.19 93 SER A C 1
ATOM 760 O O . SER A 1 93 ? -2.862 -8.680 8.636 1.00 97.19 93 SER A O 1
ATOM 762 N N . GLN A 1 94 ? -3.692 -6.613 8.901 1.00 96.56 94 GLN A N 1
ATOM 763 C CA . GLN A 1 94 ? -4.991 -6.920 8.292 1.00 96.56 94 GLN A CA 1
ATOM 764 C C . GLN A 1 94 ? -4.864 -7.285 6.808 1.00 96.56 94 GLN A C 1
ATOM 766 O O . GLN A 1 94 ? -5.518 -8.226 6.356 1.00 96.56 94 GLN A O 1
ATOM 771 N N . ALA A 1 95 ? -4.018 -6.574 6.056 1.00 95.44 95 ALA A N 1
ATOM 772 C CA . ALA A 1 95 ? -3.784 -6.856 4.643 1.00 95.44 95 ALA A CA 1
ATOM 773 C C . ALA A 1 95 ? -3.172 -8.250 4.433 1.00 95.44 95 ALA A C 1
ATOM 775 O O . ALA A 1 95 ? -3.659 -9.000 3.588 1.00 95.44 95 ALA A O 1
ATOM 776 N N . ILE A 1 96 ? -2.180 -8.633 5.246 1.00 96.12 96 ILE A N 1
ATOM 777 C CA . ILE A 1 96 ? -1.544 -9.957 5.172 1.00 96.12 96 ILE A CA 1
ATOM 778 C C . ILE A 1 96 ? -2.530 -11.071 5.525 1.00 96.12 96 ILE A C 1
ATOM 780 O O . ILE A 1 96 ? -2.624 -12.052 4.789 1.00 96.12 96 ILE A O 1
ATOM 784 N N . ILE A 1 97 ? -3.305 -10.920 6.605 1.00 97.06 97 ILE A N 1
ATOM 785 C CA . ILE A 1 97 ? -4.330 -11.907 6.983 1.00 97.06 97 ILE A CA 1
ATOM 786 C C . ILE A 1 97 ? -5.325 -12.091 5.833 1.00 97.06 97 ILE A C 1
ATOM 788 O O . ILE A 1 97 ? -5.642 -13.217 5.453 1.00 97.06 97 ILE A O 1
ATOM 792 N N . ARG A 1 98 ? -5.793 -10.989 5.239 1.00 96.19 98 ARG A N 1
ATOM 793 C CA . ARG A 1 98 ? -6.716 -11.043 4.106 1.00 96.19 98 ARG A CA 1
ATOM 794 C C . ARG A 1 98 ? -6.093 -11.739 2.897 1.00 96.19 98 ARG A C 1
ATOM 796 O O . ARG A 1 98 ? -6.761 -12.575 2.308 1.00 96.19 98 ARG A O 1
ATOM 803 N N . GLN A 1 99 ? -4.846 -11.430 2.543 1.00 95.50 99 GLN A N 1
ATOM 804 C CA . GLN A 1 99 ? -4.153 -12.076 1.423 1.00 95.50 99 GLN A CA 1
ATOM 805 C C . GLN A 1 99 ? -3.969 -13.583 1.654 1.00 95.50 99 GLN A C 1
ATOM 807 O O . GLN A 1 99 ? -4.105 -14.369 0.720 1.00 95.50 99 GLN A O 1
ATOM 812 N N . TYR A 1 100 ? -3.700 -13.990 2.896 1.00 95.69 100 TYR A N 1
ATOM 813 C CA . TYR A 1 100 ? -3.531 -15.396 3.260 1.00 95.69 100 TYR A CA 1
ATOM 814 C C . TYR A 1 100 ? -4.824 -16.205 3.097 1.00 95.69 100 TYR A C 1
ATOM 816 O O . TYR A 1 100 ? -4.810 -17.278 2.507 1.00 95.69 100 TYR A O 1
ATOM 824 N N . TYR A 1 101 ? -5.955 -15.689 3.586 1.00 97.25 101 TYR A N 1
ATOM 825 C CA . TYR A 1 101 ? -7.236 -16.405 3.504 1.00 97.25 101 TYR A CA 1
ATOM 826 C C . TYR A 1 101 ? -7.983 -16.193 2.181 1.00 97.25 101 TYR A C 1
ATOM 828 O O . TYR A 1 101 ? -8.797 -17.027 1.795 1.00 97.25 101 TYR A O 1
ATOM 836 N N . MET A 1 102 ? -7.736 -15.078 1.495 1.00 94.88 102 MET A N 1
ATOM 837 C CA . MET A 1 102 ? -8.345 -14.722 0.211 1.00 94.88 102 MET A CA 1
ATOM 838 C C . MET A 1 102 ? -7.250 -14.553 -0.842 1.00 94.88 102 MET A C 1
ATOM 840 O O . MET A 1 102 ? -7.082 -13.470 -1.407 1.00 94.88 102 MET A O 1
ATOM 844 N N . SER A 1 103 ? -6.465 -15.609 -1.060 1.00 91.19 103 SER A N 1
ATOM 845 C CA . SER A 1 103 ? -5.378 -15.567 -2.036 1.00 91.19 103 SER A CA 1
ATOM 846 C C . SER A 1 103 ? -5.940 -15.418 -3.456 1.00 91.19 103 SER A C 1
ATOM 848 O O . SER A 1 103 ? -6.772 -16.233 -3.863 1.00 91.19 103 SER A O 1
ATOM 850 N N . PRO A 1 104 ? -5.534 -14.376 -4.204 1.00 91.44 104 PRO A N 1
ATOM 851 C CA . PRO A 1 104 ? -5.888 -14.245 -5.610 1.00 91.44 104 PRO A CA 1
ATOM 852 C C . PRO A 1 104 ? -5.126 -15.275 -6.451 1.00 91.44 104 PRO A C 1
ATOM 854 O O . PRO A 1 104 ? -4.105 -15.809 -6.018 1.00 91.44 104 PRO A O 1
ATOM 857 N N . ASP A 1 105 ? -5.606 -15.519 -7.668 1.00 94.31 105 ASP A N 1
ATOM 858 C CA . ASP A 1 105 ? -4.874 -16.309 -8.656 1.00 94.31 105 ASP A CA 1
ATOM 859 C C . ASP A 1 105 ? -3.609 -15.543 -9.082 1.00 94.31 105 ASP A C 1
ATOM 861 O O . ASP A 1 105 ? -3.677 -14.529 -9.779 1.00 94.31 105 ASP A O 1
ATOM 865 N N . ILE A 1 106 ? -2.456 -16.004 -8.592 1.00 94.06 106 ILE A N 1
ATOM 866 C CA . ILE A 1 106 ? -1.147 -15.381 -8.814 1.00 94.06 106 ILE A CA 1
ATOM 867 C C . ILE A 1 106 ? -0.719 -15.538 -10.276 1.00 94.06 106 ILE A C 1
ATOM 869 O O . ILE A 1 106 ? -0.166 -14.598 -10.847 1.00 94.06 106 ILE A O 1
ATOM 873 N N . ASP A 1 107 ? -1.035 -16.673 -10.900 1.00 94.06 107 ASP A N 1
ATOM 874 C CA . ASP A 1 107 ? -0.677 -16.945 -12.291 1.00 94.06 107 ASP A CA 1
ATOM 875 C C . ASP A 1 107 ? -1.519 -16.087 -13.240 1.00 94.06 107 ASP A C 1
ATOM 877 O O . ASP A 1 107 ? -1.001 -15.554 -14.220 1.00 94.06 107 ASP A O 1
ATOM 881 N N . GLN A 1 108 ? -2.799 -15.860 -12.923 1.00 94.62 108 GLN A N 1
ATOM 882 C CA . GLN A 1 108 ? -3.633 -14.909 -13.663 1.00 94.62 108 GLN A CA 1
ATOM 883 C C . GLN A 1 108 ? -3.206 -13.451 -13.428 1.00 94.62 108 GLN A C 1
ATOM 885 O O . GLN A 1 108 ? -3.272 -12.636 -14.351 1.00 94.62 108 GLN A O 1
ATOM 890 N N . LEU A 1 109 ? -2.807 -13.101 -12.200 1.00 94.62 109 LEU A N 1
ATOM 891 C CA . LEU A 1 109 ? -2.485 -11.723 -11.826 1.00 94.62 109 LEU A CA 1
ATOM 892 C C . LEU A 1 109 ? -1.139 -11.253 -12.390 1.00 94.62 109 LEU A C 1
ATOM 894 O O . LEU A 1 109 ? -1.043 -10.117 -12.852 1.00 94.62 109 LEU A O 1
ATOM 898 N N . PHE A 1 110 ? -0.111 -12.102 -12.337 1.00 92.94 110 PHE A N 1
ATOM 899 C CA . PHE A 1 110 ? 1.248 -11.755 -12.766 1.00 92.94 110 PHE A CA 1
ATOM 900 C C . PHE A 1 110 ? 1.633 -12.365 -14.115 1.00 92.94 110 PHE A C 1
ATOM 902 O O . PHE A 1 110 ? 2.545 -11.857 -14.769 1.00 92.94 110 PHE A O 1
ATOM 909 N N . GLY A 1 111 ? 0.933 -13.409 -14.563 1.00 92.44 111 GLY A N 1
ATOM 910 C CA . GLY A 1 111 ? 1.266 -14.113 -15.794 1.00 92.44 111 GLY A CA 1
ATOM 911 C C . GLY A 1 111 ? 2.616 -14.829 -15.726 1.00 92.44 111 GLY A C 1
ATOM 912 O O . GLY A 1 111 ? 3.244 -14.976 -14.677 1.00 92.44 111 GLY A O 1
ATOM 913 N N . THR A 1 112 ? 3.087 -15.282 -16.886 1.00 93.75 112 THR A N 1
ATOM 914 C CA . THR A 1 112 ? 4.424 -15.866 -17.013 1.00 93.75 112 THR A CA 1
ATOM 915 C C . THR A 1 112 ? 5.481 -14.767 -16.950 1.00 93.75 112 THR A C 1
ATOM 917 O O . THR A 1 112 ? 5.534 -13.902 -17.824 1.00 93.75 112 THR A O 1
ATOM 920 N N . ILE A 1 113 ? 6.357 -14.829 -15.945 1.00 90.38 113 ILE A N 1
ATOM 921 C CA . ILE A 1 113 ? 7.503 -13.923 -15.840 1.00 90.38 113 ILE A CA 1
ATOM 922 C C . ILE A 1 113 ? 8.565 -14.367 -16.861 1.00 90.38 113 ILE A C 1
ATOM 924 O O . ILE A 1 113 ? 9.033 -15.507 -16.785 1.00 90.38 113 ILE A O 1
ATOM 928 N N . PRO A 1 114 ? 8.953 -13.511 -17.825 1.00 88.44 114 PRO A N 1
ATOM 929 C CA . PRO A 1 114 ? 9.983 -13.862 -18.790 1.00 88.44 114 PRO A CA 1
ATOM 930 C C . PRO A 1 114 ? 11.340 -13.986 -18.092 1.00 88.44 114 PRO A C 1
ATOM 932 O O . PRO A 1 114 ? 11.708 -13.147 -17.269 1.00 88.44 114 PRO A O 1
ATOM 935 N N . SER A 1 115 ? 12.107 -15.018 -18.450 1.00 86.81 115 SER A N 1
ATOM 936 C CA . SER A 1 115 ? 13.502 -15.119 -18.022 1.00 86.81 115 SER A CA 1
ATOM 937 C C . SER A 1 115 ? 14.284 -13.958 -18.623 1.00 86.81 115 SER A C 1
ATOM 939 O O . SER A 1 115 ? 14.362 -13.831 -19.844 1.00 86.81 115 SER A O 1
ATOM 941 N N . GLN A 1 116 ? 14.869 -13.120 -17.774 1.00 86.75 116 GLN A N 1
ATOM 942 C CA . GLN A 1 116 ? 15.739 -12.043 -18.227 1.00 86.75 116 GLN A CA 1
ATOM 943 C C . GLN A 1 116 ? 17.140 -12.603 -18.485 1.00 86.75 116 GLN A C 1
ATOM 945 O O . GLN A 1 116 ? 17.660 -13.379 -17.679 1.00 86.75 116 GLN A O 1
ATOM 950 N N . ARG A 1 117 ? 17.745 -12.241 -19.618 1.00 85.44 117 ARG A N 1
ATOM 951 C CA . ARG A 1 117 ? 19.152 -12.550 -19.881 1.00 85.44 117 ARG A CA 1
ATOM 952 C C . ARG A 1 117 ? 20.015 -11.570 -19.103 1.00 85.44 117 ARG A C 1
ATOM 954 O O . ARG A 1 117 ? 19.737 -10.376 -19.110 1.00 85.44 117 ARG A O 1
ATOM 961 N N . LEU A 1 118 ? 21.064 -12.064 -18.454 1.00 83.25 118 LEU A N 1
ATOM 962 C CA . LEU A 1 118 ? 21.957 -11.209 -17.669 1.00 83.25 118 LEU A CA 1
ATOM 963 C C . LEU A 1 118 ? 22.674 -10.194 -18.564 1.00 83.25 118 LEU A C 1
ATOM 965 O O . LEU A 1 118 ? 22.874 -9.057 -18.150 1.00 83.25 118 LEU A O 1
ATOM 969 N N . GLU A 1 119 ? 22.987 -10.581 -19.801 1.00 86.06 119 GLU A N 1
ATOM 970 C CA . GLU A 1 119 ? 23.588 -9.692 -20.803 1.00 86.06 119 GLU A CA 1
ATOM 971 C C . GLU A 1 119 ? 22.725 -8.452 -21.082 1.00 86.06 119 GLU A C 1
ATOM 973 O O . GLU A 1 119 ? 23.274 -7.364 -21.201 1.00 86.06 119 GLU A O 1
ATOM 978 N N . ASP A 1 120 ? 21.395 -8.604 -21.110 1.00 81.56 120 ASP A N 1
ATOM 979 C CA . ASP A 1 120 ? 20.443 -7.512 -21.366 1.00 81.56 120 ASP A CA 1
ATOM 980 C C . ASP A 1 120 ? 20.219 -6.620 -20.125 1.00 81.56 120 ASP A C 1
ATOM 982 O O . ASP A 1 120 ? 19.676 -5.523 -20.234 1.00 81.56 120 ASP A O 1
ATOM 986 N N . ILE A 1 121 ? 20.590 -7.099 -18.930 1.00 87.31 121 ILE A N 1
ATOM 987 C CA . ILE A 1 121 ? 20.473 -6.351 -17.666 1.00 87.31 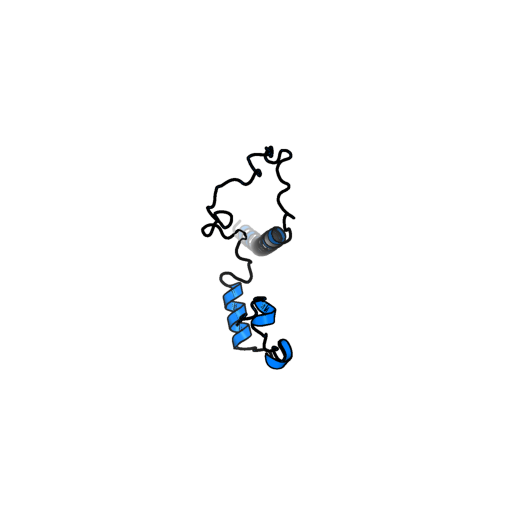121 ILE A CA 1
ATOM 988 C C . ILE A 1 121 ? 21.767 -5.594 -17.359 1.00 87.31 121 ILE A C 1
ATOM 990 O O . ILE A 1 121 ? 21.728 -4.474 -16.854 1.00 87.31 121 ILE A O 1
ATOM 994 N N . PHE A 1 122 ? 22.913 -6.236 -17.590 1.00 85.50 122 PHE A N 1
ATOM 995 C CA . PHE A 1 122 ? 24.213 -5.764 -17.118 1.00 85.50 122 PHE A CA 1
ATOM 996 C C . PHE A 1 122 ? 25.112 -5.213 -18.226 1.00 85.50 122 PHE A C 1
ATOM 998 O O . PHE A 1 122 ? 26.212 -4.762 -17.904 1.00 85.50 122 PHE A O 1
ATOM 1005 N N . ASP A 1 123 ? 24.697 -5.280 -19.498 1.00 69.62 123 ASP A N 1
ATOM 1006 C CA . ASP A 1 123 ? 25.471 -4.854 -20.677 1.00 69.62 123 ASP A CA 1
ATOM 1007 C C . ASP A 1 123 ? 26.923 -5.382 -20.684 1.00 69.62 123 ASP A C 1
ATOM 1009 O O . ASP A 1 123 ? 27.835 -4.796 -21.270 1.00 69.62 123 ASP A O 1
ATOM 1013 N N . LYS A 1 124 ? 27.170 -6.513 -20.013 1.00 66.31 124 LYS A N 1
ATOM 1014 C CA . LYS A 1 124 ? 28.465 -7.191 -19.994 1.00 66.31 124 LYS A CA 1
ATOM 1015 C C . LYS A 1 124 ? 28.393 -8.389 -20.919 1.00 66.31 124 LYS A C 1
ATOM 1017 O O . LYS A 1 124 ? 27.967 -9.472 -20.531 1.00 66.31 124 LYS A O 1
ATOM 1022 N N . SER A 1 125 ? 28.853 -8.196 -22.148 1.00 60.19 125 SER A N 1
ATOM 1023 C CA . SER A 1 125 ? 29.387 -9.309 -22.920 1.00 60.19 125 SER A CA 1
ATOM 1024 C C . SER A 1 125 ? 30.700 -9.727 -22.262 1.00 60.19 125 SER A C 1
ATOM 1026 O O . SER A 1 125 ? 31.621 -8.910 -22.189 1.00 60.19 125 SER A O 1
ATOM 1028 N N . GLU A 1 126 ? 30.805 -10.967 -21.789 1.00 61.12 126 GLU A N 1
ATOM 1029 C CA . GLU A 1 126 ? 32.110 -11.582 -21.531 1.00 61.12 126 GLU A CA 1
ATOM 1030 C C . GLU A 1 126 ? 32.893 -11.541 -22.850 1.00 61.12 126 GLU A C 1
ATOM 1032 O O . GLU A 1 126 ? 32.645 -12.321 -23.770 1.00 61.12 126 GLU A O 1
ATOM 1037 N N . LEU A 1 127 ? 33.769 -10.547 -22.979 1.00 54.50 127 LEU A N 1
ATOM 1038 C CA . LEU A 1 127 ? 34.669 -10.393 -24.108 1.00 54.50 127 LEU A CA 1
ATOM 1039 C C . LEU A 1 127 ? 35.822 -11.371 -23.854 1.00 54.50 127 LEU A C 1
ATOM 1041 O O . LEU A 1 127 ? 36.752 -11.053 -23.116 1.00 54.50 127 LEU A O 1
ATOM 1045 N N . HIS A 1 128 ? 35.689 -12.588 -24.383 1.00 47.16 128 HIS A N 1
ATOM 1046 C CA . HIS A 1 128 ? 36.794 -13.537 -24.528 1.00 47.16 128 HIS A CA 1
ATOM 1047 C C . HIS A 1 128 ? 37.446 -13.367 -25.900 1.00 47.16 128 HIS A C 1
ATOM 1049 O O . HIS A 1 128 ? 36.694 -13.248 -26.896 1.00 47.16 128 HIS A O 1
#

Radius of gyration: 30.79 Å; chains: 1; bounding box: 83×47×70 Å

Organism: Phascolarctos cinereus (NCBI:txid38626)